Protein AF-A0AAU9ILP5-F1 (afdb_monomer)

Sequence (125 aa):
MNFTNKPIHEEIDQNIKTTIWCEEFCSICNQTKLVSRTVEHIEAGSFLILKLPMENQYILPEEFNYMESKYEIYGAIKCLYQIENVKKYVAYTKDGCAWREYLDNNSKIWQPDFSSCYLAFFISS

Mean predicted aligned error: 10.05 Å

Nearest PDB structures (foldseek):
  5k1a-assembly3_E  TM=7.250E-01  e=4.779E-04  Homo sapiens
  5k1a-assembly1_A  TM=7.160E-01  e=7.255E-04  Homo sapiens
  3ihp-assembly2_B  TM=8.794E-01  e=6.493E-03  Homo sapiens
  6bi8-assembly1_A  TM=4.974E-01  e=5.850E-03  Human betacoronavirus 2c EMC/2012
  4wur-assembly1_A  TM=5.119E-01  e=1.750E-02  Betacoronavirus England 1

Organism: NCBI:txid1481888

Secondary structure (DSSP, 8-state):
---------S---TT--EEEEEEEEETTTTEEEEEEEEE------SEEEEE--TTS--B--SEEEETTEEEEEEEE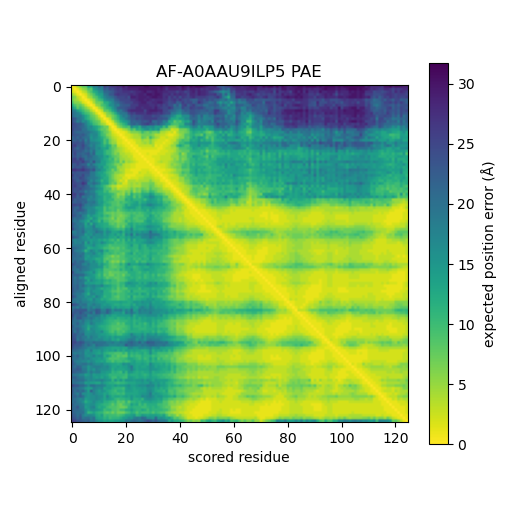EEEEEEETTEEEEEEEEEETTEEEEEETTEEEE-----BTEEEEEEEE-

Radius of gyration: 18.65 Å; Cα contacts (8 Å, |Δi|>4): 207; chains: 1; bounding box: 46×35×52 Å

Structure (mmCIF, N/CA/C/O backbone):
data_AF-A0AAU9ILP5-F1
#
_entry.id   AF-A0AAU9ILP5-F1
#
loop_
_atom_site.group_PDB
_atom_site.id
_atom_site.type_symbol
_atom_site.label_atom_id
_atom_site.label_alt_id
_atom_site.label_comp_id
_atom_site.label_asym_id
_atom_site.label_entity_id
_atom_site.label_seq_id
_atom_site.pdbx_PDB_ins_code
_atom_site.Cartn_x
_atom_site.Cartn_y
_atom_site.Cartn_z
_atom_site.occupancy
_atom_site.B_iso_or_equiv
_atom_site.auth_seq_id
_atom_site.auth_comp_id
_atom_site.auth_asym_id
_atom_site.auth_atom_id
_atom_site.pdbx_PDB_model_num
ATOM 1 N N . MET A 1 1 ? 24.535 -3.710 14.007 1.00 33.38 1 MET A N 1
ATOM 2 C CA . MET A 1 1 ? 23.110 -3.980 14.297 1.00 33.38 1 MET A CA 1
ATOM 3 C C . MET A 1 1 ? 22.632 -5.007 13.287 1.00 33.38 1 MET A C 1
ATOM 5 O O . MET A 1 1 ? 22.768 -4.749 12.100 1.00 33.38 1 MET A O 1
ATOM 9 N N . ASN A 1 2 ? 22.171 -6.176 13.738 1.00 25.81 2 ASN A N 1
ATOM 10 C CA . ASN A 1 2 ? 21.585 -7.189 12.857 1.00 25.81 2 ASN A CA 1
ATOM 11 C C . ASN A 1 2 ? 20.107 -6.851 12.656 1.00 25.81 2 ASN A C 1
ATOM 13 O O . ASN A 1 2 ? 19.321 -6.977 13.592 1.00 25.81 2 ASN A O 1
ATOM 17 N N . PHE A 1 3 ? 19.743 -6.414 11.453 1.00 29.44 3 PHE A N 1
ATOM 18 C CA . PHE A 1 3 ? 18.347 -6.287 11.054 1.00 29.44 3 PHE A CA 1
ATOM 19 C C . PHE A 1 3 ? 17.811 -7.691 10.789 1.00 29.44 3 PHE A C 1
ATOM 21 O O . PHE A 1 3 ? 18.262 -8.388 9.882 1.00 29.44 3 PHE A O 1
ATOM 28 N N . THR A 1 4 ? 16.902 -8.146 11.644 1.00 31.11 4 THR A N 1
ATOM 29 C CA . THR A 1 4 ? 16.206 -9.413 11.441 1.00 31.11 4 THR A CA 1
ATOM 30 C C . THR A 1 4 ? 15.141 -9.179 10.375 1.00 31.11 4 THR A C 1
ATOM 32 O O . THR A 1 4 ? 14.088 -8.618 10.662 1.00 31.11 4 THR A O 1
ATOM 35 N N . ASN A 1 5 ? 15.420 -9.586 9.136 1.00 38.62 5 ASN A N 1
ATOM 36 C CA . ASN A 1 5 ? 14.406 -9.672 8.090 1.00 38.62 5 ASN A CA 1
ATOM 37 C C . ASN A 1 5 ? 13.468 -10.829 8.440 1.00 38.62 5 ASN A C 1
ATOM 39 O O . ASN A 1 5 ? 13.794 -11.990 8.190 1.00 38.62 5 ASN A O 1
ATOM 43 N N . LYS A 1 6 ? 12.324 -10.525 9.056 1.00 37.84 6 LYS A N 1
ATOM 44 C CA . LYS A 1 6 ? 11.214 -11.474 9.108 1.00 37.84 6 LYS A CA 1
ATOM 45 C C . LYS A 1 6 ? 10.361 -11.255 7.857 1.00 37.84 6 LYS A C 1
ATOM 47 O O . LYS A 1 6 ? 9.794 -10.170 7.729 1.00 37.84 6 LYS A O 1
ATOM 52 N N . PRO A 1 7 ? 10.276 -12.221 6.928 1.00 41.09 7 PRO A N 1
ATOM 53 C CA . PRO A 1 7 ? 9.217 -12.182 5.932 1.00 41.09 7 PRO A CA 1
ATOM 54 C C . PRO A 1 7 ? 7.865 -12.155 6.655 1.00 41.09 7 PRO A C 1
ATOM 56 O O . PRO A 1 7 ? 7.693 -12.842 7.662 1.00 41.09 7 PRO A O 1
ATOM 59 N N . ILE A 1 8 ? 6.896 -11.396 6.137 1.00 47.78 8 ILE A N 1
ATOM 60 C CA . ILE A 1 8 ? 5.483 -11.582 6.497 1.00 47.78 8 ILE A CA 1
ATOM 61 C C . ILE A 1 8 ? 5.009 -12.830 5.733 1.00 47.78 8 ILE A C 1
ATOM 63 O O . ILE A 1 8 ? 4.237 -12.755 4.787 1.00 47.78 8 ILE A O 1
ATOM 67 N N . HIS A 1 9 ? 5.584 -13.983 6.068 1.00 45.91 9 HIS A N 1
ATOM 68 C CA . HIS A 1 9 ? 5.095 -15.286 5.647 1.00 45.91 9 HIS A CA 1
ATOM 69 C C . HIS A 1 9 ? 4.648 -16.008 6.899 1.00 45.91 9 HIS A C 1
ATOM 71 O O . HIS A 1 9 ? 5.425 -16.707 7.531 1.00 45.91 9 HIS A O 1
ATOM 77 N N . GLU A 1 10 ? 3.405 -15.747 7.256 1.00 37.34 10 GLU A N 1
ATOM 78 C CA . GLU A 1 10 ? 2.484 -16.624 7.962 1.00 37.34 10 GLU A CA 1
ATOM 79 C C . GLU A 1 10 ? 1.151 -15.881 7.882 1.00 37.34 10 GLU A C 1
ATOM 81 O O . GLU A 1 10 ? 1.124 -14.657 8.013 1.00 37.34 10 GLU A O 1
ATOM 86 N N . GLU A 1 11 ? 0.108 -16.605 7.484 1.00 37.69 11 GLU A N 1
ATOM 87 C CA . GLU A 1 11 ? -1.282 -16.174 7.331 1.00 37.69 11 GLU A CA 1
ATOM 88 C C . GLU A 1 11 ? -1.589 -14.884 8.104 1.00 37.69 11 GLU A C 1
ATOM 90 O O . GLU A 1 11 ? -1.444 -14.844 9.326 1.00 37.69 11 GLU A O 1
ATOM 95 N N . ILE A 1 12 ? -1.992 -13.815 7.404 1.00 45.53 12 ILE A N 1
ATOM 96 C CA . ILE A 1 12 ? -2.561 -12.649 8.085 1.00 45.53 12 ILE A CA 1
ATOM 97 C C . ILE A 1 12 ? -3.751 -13.189 8.877 1.00 45.53 12 ILE A C 1
ATOM 99 O O . ILE A 1 12 ? -4.752 -13.585 8.279 1.00 45.53 12 ILE A O 1
ATOM 103 N N . ASP A 1 13 ? -3.579 -13.276 10.198 1.00 42.06 13 ASP A N 1
ATOM 104 C CA . ASP A 1 13 ? -4.546 -13.834 11.135 1.00 42.06 13 ASP A CA 1
ATOM 105 C C . ASP A 1 13 ? -5.916 -13.235 10.814 1.00 42.06 13 ASP A C 1
ATOM 107 O O . ASP A 1 13 ? -6.110 -12.022 10.881 1.00 42.06 13 ASP A O 1
ATOM 111 N N . GLN A 1 14 ? -6.866 -14.073 10.396 1.00 43.97 14 GLN A N 1
ATOM 112 C CA . GLN A 1 14 ? -8.202 -13.623 9.991 1.00 43.97 14 GLN A CA 1
ATOM 113 C C . GLN A 1 14 ? -8.967 -12.970 11.156 1.00 43.97 14 GLN A C 1
ATOM 115 O O . GLN A 1 14 ? -10.009 -12.354 10.942 1.00 43.97 14 GLN A O 1
ATOM 120 N N . ASN A 1 15 ? -8.425 -13.047 12.377 1.00 47.59 15 ASN A N 1
ATOM 121 C CA . ASN A 1 15 ? -8.930 -12.408 13.580 1.00 47.59 15 ASN A CA 1
ATOM 122 C C . ASN A 1 15 ? -8.025 -11.259 14.062 1.00 47.59 15 ASN A C 1
ATOM 124 O O . ASN A 1 15 ? -7.676 -11.220 15.245 1.00 47.59 15 ASN A O 1
ATOM 128 N N . ILE A 1 16 ? -7.664 -10.286 13.210 1.00 54.28 16 ILE A N 1
ATOM 129 C CA . ILE A 1 16 ? -7.054 -9.031 13.699 1.00 54.28 16 ILE A CA 1
ATOM 130 C C . ILE A 1 16 ? -8.086 -8.277 14.555 1.00 54.28 16 ILE A C 1
ATOM 132 O O . ILE A 1 16 ? -8.800 -7.391 14.087 1.00 54.28 16 ILE A O 1
ATOM 136 N N . LYS A 1 17 ? -8.144 -8.630 15.839 1.00 57.53 17 LYS A N 1
ATOM 137 C CA . LYS A 1 17 ? -8.756 -7.847 16.907 1.00 57.53 17 LYS A CA 1
ATOM 138 C C . LYS A 1 17 ? -7.635 -7.067 17.564 1.00 57.53 17 LYS A C 1
ATOM 140 O O . LYS A 1 17 ? -6.870 -7.609 18.359 1.00 57.53 17 LYS A O 1
ATOM 145 N N . THR A 1 18 ? -7.505 -5.794 17.209 1.00 66.31 18 THR A N 1
ATOM 146 C CA . THR A 1 18 ? -6.512 -4.927 17.852 1.00 66.31 18 THR A CA 1
ATOM 147 C C . THR A 1 18 ? -7.197 -4.094 18.921 1.00 66.31 18 THR A C 1
ATOM 149 O O . THR A 1 18 ? -8.097 -3.309 18.622 1.00 66.31 18 THR A O 1
ATOM 152 N N . THR A 1 19 ? -6.762 -4.253 20.169 1.00 72.38 19 THR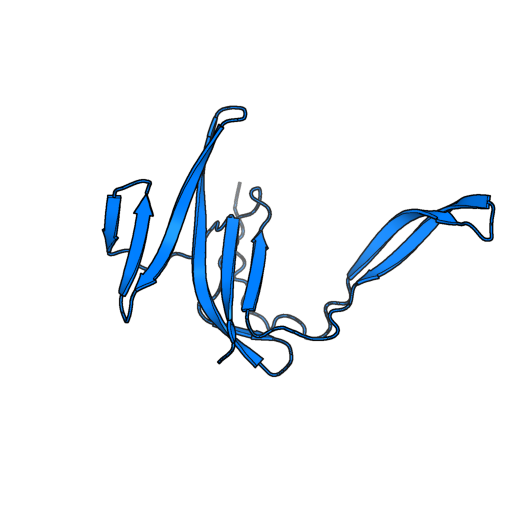 A N 1
ATOM 153 C CA . THR A 1 19 ? -7.230 -3.427 21.284 1.00 72.38 19 THR A CA 1
ATOM 154 C C . THR A 1 19 ? -6.378 -2.167 21.388 1.00 72.38 19 THR A C 1
ATOM 156 O O . THR A 1 19 ? -5.173 -2.241 21.622 1.00 72.38 19 THR A O 1
ATOM 159 N N . ILE A 1 20 ? -7.013 -1.007 21.253 1.00 79.06 20 ILE A N 1
ATOM 160 C CA . ILE A 1 20 ? -6.409 0.317 21.412 1.00 79.06 20 ILE A CA 1
ATOM 161 C C . ILE A 1 20 ? -6.894 0.903 22.738 1.00 79.06 20 ILE A C 1
ATOM 163 O O . ILE A 1 20 ? -8.085 0.847 23.039 1.00 79.06 20 ILE A O 1
ATOM 167 N N . TRP A 1 21 ? -5.987 1.480 23.522 1.00 78.12 21 TRP A N 1
ATOM 168 C CA . TRP A 1 21 ? -6.330 2.225 24.732 1.00 78.12 21 TRP A CA 1
ATOM 169 C C . TRP A 1 21 ? -6.230 3.721 24.452 1.00 78.12 21 TRP A C 1
ATOM 171 O O . TRP A 1 21 ? -5.197 4.189 23.974 1.00 78.12 21 TRP A O 1
ATOM 181 N N . CYS A 1 22 ? -7.293 4.467 24.737 1.00 82.75 22 CYS A N 1
ATOM 182 C CA . CYS A 1 22 ? -7.328 5.914 24.540 1.00 82.75 22 CYS A CA 1
ATOM 183 C C . CYS A 1 22 ? -8.097 6.615 25.661 1.00 82.75 22 CYS A C 1
ATOM 185 O O . CYS A 1 22 ? -8.954 6.030 26.324 1.00 82.75 22 CYS A O 1
ATOM 187 N N . GLU A 1 23 ? -7.761 7.882 25.885 1.00 89.56 23 GLU A N 1
ATOM 188 C CA . GLU A 1 23 ? -8.531 8.761 26.756 1.00 89.56 23 GLU A CA 1
ATOM 189 C C . GLU A 1 23 ? -9.687 9.367 25.966 1.00 89.56 23 GLU A C 1
ATOM 191 O O . GLU A 1 23 ? -9.478 10.042 24.958 1.00 89.56 23 GLU A O 1
ATOM 196 N N . GLU A 1 24 ? -10.913 9.133 26.426 1.00 88.50 24 GLU A N 1
ATOM 197 C CA . GLU A 1 24 ? -12.115 9.638 25.775 1.00 88.50 24 GLU A CA 1
ATOM 198 C C . GLU A 1 24 ? -13.063 10.274 26.771 1.00 88.50 24 GLU A C 1
ATOM 200 O O . GLU A 1 24 ? -13.207 9.838 27.917 1.00 88.50 24 GLU A O 1
ATOM 205 N N . PHE A 1 25 ? -13.740 11.324 26.318 1.00 92.56 25 PHE A N 1
ATOM 206 C CA . PHE A 1 25 ? -14.768 11.964 27.110 1.00 92.56 25 PHE A CA 1
ATOM 207 C C . PHE A 1 25 ? -16.020 11.082 27.157 1.00 92.56 25 PHE A C 1
ATOM 209 O O . PHE A 1 25 ? -16.708 10.888 26.156 1.00 92.56 25 PHE A O 1
ATOM 216 N N . CYS A 1 26 ? -16.330 10.557 28.341 1.00 89.56 26 CYS A N 1
ATOM 217 C CA . CYS A 1 26 ? -17.548 9.797 28.579 1.00 89.56 26 CYS A CA 1
ATOM 218 C C . CYS A 1 26 ? -18.699 10.765 28.879 1.00 89.56 26 CYS A C 1
ATOM 220 O O . CYS A 1 26 ? -18.763 11.318 29.977 1.00 89.56 26 CYS A O 1
ATOM 222 N N . SER A 1 27 ? -19.648 10.918 27.951 1.00 92.75 27 SER A N 1
ATOM 223 C CA . SER A 1 27 ? -20.829 11.779 28.137 1.00 92.75 27 SER A CA 1
ATOM 224 C C . SER A 1 27 ? -21.726 11.335 29.299 1.00 92.75 27 SER A C 1
ATOM 226 O O . SER A 1 27 ? -22.275 12.176 30.001 1.00 92.75 27 SER A O 1
ATOM 228 N N . ILE A 1 28 ? -21.819 10.026 29.559 1.00 93.19 28 ILE A N 1
ATOM 229 C CA . ILE A 1 28 ? -22.577 9.457 30.690 1.00 93.19 28 ILE A CA 1
ATOM 230 C C . ILE A 1 28 ? -21.940 9.848 32.031 1.00 93.19 28 ILE A C 1
ATOM 232 O O . ILE A 1 28 ? -22.624 10.101 33.016 1.00 93.19 28 ILE A O 1
ATOM 236 N N . CYS A 1 29 ? -20.611 9.881 32.066 1.00 92.94 29 CYS A N 1
ATOM 237 C CA . CYS A 1 29 ? -19.817 10.102 33.266 1.00 92.94 29 CYS A CA 1
ATOM 238 C C . CYS A 1 29 ? -19.449 11.583 33.469 1.00 92.94 29 CYS A C 1
ATOM 240 O O . CYS A 1 29 ? -18.917 11.932 34.517 1.00 92.94 29 CYS A O 1
ATOM 242 N N . ASN A 1 30 ? -19.653 12.410 32.438 1.00 94.94 30 ASN A N 1
ATOM 243 C CA . ASN A 1 30 ? -19.204 13.797 32.315 1.00 94.94 30 ASN A CA 1
ATOM 244 C C . ASN A 1 30 ? -17.713 14.016 32.655 1.00 94.94 30 ASN A C 1
ATOM 246 O O . ASN A 1 30 ? -17.341 15.024 33.253 1.00 94.94 30 ASN A O 1
ATOM 250 N N . GLN A 1 31 ? -16.854 13.054 32.304 1.00 95.25 31 GLN A N 1
ATOM 251 C CA . GLN A 1 31 ? -15.412 13.108 32.561 1.00 95.25 31 GLN A CA 1
ATOM 252 C C . GLN A 1 31 ? -14.630 12.314 31.511 1.00 95.25 31 GLN A C 1
ATOM 254 O O . GLN A 1 31 ? -15.156 11.367 30.915 1.00 95.25 31 GLN A O 1
ATOM 259 N N . THR A 1 32 ? -13.355 12.654 31.333 1.00 95.12 32 THR A N 1
ATOM 260 C CA . THR A 1 32 ? -12.418 11.859 30.531 1.00 95.12 32 THR A CA 1
ATOM 261 C C . THR A 1 32 ? -12.092 10.551 31.250 1.00 95.12 32 THR A C 1
ATOM 263 O O . THR A 1 32 ? -11.813 10.545 32.451 1.00 95.12 32 THR A O 1
ATOM 266 N N . LYS A 1 33 ? -12.158 9.429 30.531 1.00 91.12 33 LYS A N 1
ATOM 267 C CA . LYS A 1 33 ? -11.815 8.096 31.033 1.00 91.12 33 LYS A CA 1
ATOM 268 C C . LYS A 1 33 ? -10.879 7.392 30.066 1.00 91.12 33 LYS A C 1
ATOM 270 O O . LYS A 1 33 ? -10.979 7.574 28.857 1.00 91.12 33 LYS A O 1
ATOM 275 N N . LEU A 1 34 ? -10.025 6.535 30.614 1.00 90.19 34 LEU A N 1
ATOM 276 C CA . LEU A 1 34 ? -9.301 5.554 29.825 1.00 90.19 34 LEU A CA 1
ATOM 277 C C . LEU A 1 34 ? -10.283 4.459 29.389 1.00 90.19 34 LEU A C 1
ATOM 279 O O . LEU A 1 34 ? -10.924 3.830 30.234 1.00 90.19 34 LEU A O 1
ATOM 283 N N . VAL A 1 35 ? -10.408 4.250 28.084 1.00 85.81 35 VAL A N 1
ATOM 284 C CA . VAL A 1 35 ? -11.265 3.221 27.488 1.00 85.81 35 VAL A CA 1
ATOM 285 C C . VAL A 1 35 ? -10.437 2.299 26.603 1.00 85.81 35 VAL A C 1
ATOM 287 O O . VAL A 1 35 ? -9.430 2.715 26.028 1.00 85.81 35 VAL A O 1
ATOM 290 N N . SER A 1 36 ? -10.863 1.043 26.493 1.00 86.62 36 SER A N 1
ATOM 291 C CA . SER A 1 36 ? -10.362 0.115 25.485 1.00 86.62 36 SER A CA 1
ATOM 292 C C . SER A 1 36 ? -11.337 0.061 24.309 1.00 86.62 36 SER A C 1
ATOM 294 O O . SER A 1 36 ? -12.551 -0.048 24.488 1.00 86.62 36 SER A O 1
ATOM 296 N N . ARG A 1 37 ? -10.804 0.139 23.091 1.00 74.19 37 ARG A N 1
ATOM 297 C CA . ARG A 1 37 ? -11.540 -0.059 21.842 1.00 74.19 37 ARG A CA 1
ATOM 298 C C . ARG A 1 37 ? -10.976 -1.275 21.133 1.00 74.19 37 ARG A C 1
ATOM 300 O O . ARG A 1 37 ? -9.778 -1.317 20.872 1.00 74.19 37 ARG A O 1
ATOM 307 N N . THR A 1 38 ? -11.830 -2.226 20.788 1.00 78.44 38 THR A N 1
ATOM 308 C CA . THR A 1 38 ? -11.458 -3.302 19.869 1.00 78.44 38 THR A CA 1
ATOM 309 C C . THR A 1 38 ? -11.786 -2.840 18.460 1.00 78.44 38 THR A C 1
ATOM 311 O O . THR A 1 38 ? -12.942 -2.542 18.160 1.00 78.44 38 THR A O 1
ATOM 314 N N . VAL A 1 39 ? -10.767 -2.734 17.612 1.00 76.06 39 VAL A N 1
ATOM 315 C CA . VAL A 1 39 ? -10.956 -2.497 16.182 1.00 76.06 39 VAL A CA 1
ATOM 316 C C . VAL A 1 39 ? -10.989 -3.851 15.496 1.00 76.06 39 VAL A C 1
ATOM 318 O O . VAL A 1 39 ? -10.043 -4.632 15.612 1.00 76.06 39 VAL A O 1
ATOM 321 N N . GLU A 1 40 ? -12.095 -4.105 14.807 1.00 78.06 40 GLU A N 1
ATOM 322 C CA . GLU A 1 40 ? -12.328 -5.291 13.993 1.00 78.06 40 GLU A CA 1
ATOM 323 C C . GLU A 1 40 ? -12.782 -4.813 12.619 1.00 78.06 40 GLU A C 1
ATOM 325 O O . GLU A 1 40 ? -13.540 -3.845 12.499 1.00 78.06 40 GLU A O 1
ATOM 330 N N . HIS A 1 41 ? -12.304 -5.475 11.577 1.00 68.56 41 HIS A N 1
ATOM 331 C CA . HIS A 1 41 ? -12.846 -5.261 10.249 1.00 68.56 41 HIS A CA 1
ATOM 332 C C . HIS A 1 41 ? -14.151 -6.058 10.129 1.00 68.56 41 HIS A C 1
ATOM 334 O O . HIS A 1 41 ? -14.243 -7.177 10.630 1.00 68.56 41 HIS A O 1
ATOM 340 N N . ILE A 1 42 ? -15.166 -5.465 9.505 1.00 66.50 42 ILE A N 1
ATOM 341 C CA . ILE A 1 42 ? -16.496 -6.082 9.356 1.00 66.50 42 ILE A CA 1
ATOM 342 C C . ILE A 1 42 ? -16.706 -6.555 7.913 1.00 66.50 42 ILE A C 1
ATOM 344 O O . ILE A 1 42 ? -17.343 -7.575 7.683 1.00 66.50 42 ILE A O 1
ATOM 348 N N . GLU A 1 43 ? -16.141 -5.829 6.950 1.00 77.94 43 GLU A N 1
ATOM 349 C CA . GLU A 1 43 ? -16.229 -6.112 5.521 1.00 77.94 43 GLU A CA 1
ATOM 350 C C . GLU A 1 43 ? -14.989 -5.533 4.826 1.00 77.94 43 GLU A C 1
ATOM 352 O O . GLU A 1 43 ? -14.465 -4.490 5.239 1.00 77.94 43 GLU A O 1
ATOM 357 N N . ALA A 1 44 ? -14.522 -6.201 3.773 1.00 80.44 44 ALA A N 1
ATOM 358 C CA . ALA A 1 44 ? -13.443 -5.719 2.924 1.00 80.44 44 ALA A CA 1
ATOM 359 C C . ALA A 1 44 ? -14.019 -5.262 1.577 1.00 80.44 44 ALA A C 1
ATOM 361 O O . ALA A 1 44 ? -14.718 -6.010 0.902 1.00 80.44 44 ALA A O 1
ATOM 362 N N . GLY A 1 45 ? -13.747 -4.015 1.182 1.00 86.56 45 GLY A N 1
ATOM 363 C CA . GLY A 1 45 ? -14.175 -3.506 -0.123 1.00 86.56 45 GLY A CA 1
ATOM 364 C C . GLY A 1 45 ? -13.336 -4.079 -1.269 1.00 86.56 45 GLY A C 1
ATOM 365 O O . GLY A 1 45 ? -12.226 -4.564 -1.053 1.00 86.56 45 GLY A O 1
ATOM 366 N N . SER A 1 46 ? -13.800 -3.941 -2.515 1.00 91.62 46 SER A N 1
ATOM 367 C CA . SER A 1 46 ? -13.069 -4.421 -3.707 1.00 91.62 46 SER A CA 1
ATOM 368 C C . SER A 1 46 ? -11.706 -3.746 -3.938 1.00 91.62 46 SER A C 1
ATOM 370 O O . SER A 1 46 ? -10.926 -4.169 -4.790 1.00 91.62 46 SER A O 1
ATOM 372 N N . PHE A 1 47 ? -11.415 -2.679 -3.190 1.00 92.31 47 PHE A N 1
ATOM 373 C CA . PHE A 1 47 ? -10.157 -1.950 -3.218 1.00 92.31 47 PHE A CA 1
ATOM 374 C C . PHE A 1 47 ? -9.646 -1.733 -1.795 1.00 92.31 47 PHE A C 1
ATOM 376 O O . PHE A 1 47 ? -10.363 -1.188 -0.952 1.00 92.31 47 PHE A O 1
ATOM 383 N N . LEU A 1 48 ? -8.394 -2.116 -1.543 1.00 92.62 48 LEU A N 1
ATOM 384 C CA . LEU A 1 48 ? -7.718 -1.898 -0.267 1.00 92.62 48 LEU A CA 1
ATOM 385 C C . LEU A 1 48 ? -6.521 -0.969 -0.449 1.00 92.62 48 LEU A C 1
ATOM 387 O O . LEU A 1 48 ? -5.703 -1.142 -1.353 1.00 92.62 48 LEU A O 1
ATOM 391 N N . ILE A 1 49 ? -6.397 -0.001 0.459 1.00 93.81 49 ILE A N 1
ATOM 392 C CA . ILE A 1 49 ? -5.236 0.886 0.554 1.00 93.81 49 ILE A CA 1
ATOM 393 C C . ILE A 1 49 ? -4.570 0.647 1.900 1.00 93.81 49 ILE A C 1
ATOM 395 O O . ILE A 1 49 ? -5.157 0.919 2.948 1.00 93.81 49 ILE A O 1
ATOM 399 N N . LEU A 1 50 ? -3.323 0.187 1.875 1.00 91.69 50 LEU A N 1
ATOM 400 C CA . LEU A 1 50 ? -2.508 0.040 3.075 1.00 91.69 50 LEU A CA 1
ATOM 401 C C . LEU A 1 50 ? -1.553 1.226 3.186 1.00 91.69 50 LEU A C 1
ATOM 403 O O . LEU A 1 50 ? -0.771 1.483 2.272 1.00 91.69 50 LEU A O 1
ATOM 407 N N . LYS A 1 51 ? -1.598 1.935 4.319 1.00 92.75 51 LYS A N 1
ATOM 408 C CA . LYS A 1 51 ? -0.611 2.957 4.686 1.00 92.75 51 LYS A CA 1
ATOM 409 C C . LYS A 1 51 ? 0.369 2.370 5.686 1.00 92.75 51 LYS A C 1
ATOM 411 O O . LYS A 1 51 ? 0.004 2.095 6.826 1.00 92.75 51 LYS A O 1
ATOM 416 N N . LEU A 1 52 ? 1.615 2.218 5.260 1.00 89.81 52 LEU A N 1
ATOM 417 C CA . LEU A 1 52 ? 2.663 1.618 6.068 1.00 89.81 52 LEU A CA 1
ATOM 418 C C . LEU A 1 52 ? 3.453 2.693 6.836 1.00 89.81 52 LEU A C 1
ATOM 420 O O . LEU A 1 52 ? 3.747 3.763 6.286 1.00 89.81 52 LEU A O 1
ATOM 424 N N . PRO A 1 53 ? 3.813 2.436 8.106 1.00 87.06 53 PRO A N 1
ATOM 425 C CA . PRO A 1 53 ? 4.756 3.273 8.839 1.00 87.06 53 PRO A CA 1
ATOM 426 C C . PRO A 1 53 ? 6.101 3.374 8.107 1.00 87.06 53 PRO A C 1
ATOM 428 O O . PRO A 1 53 ? 6.712 2.361 7.788 1.00 87.06 53 PRO A O 1
ATOM 431 N N . MET A 1 54 ? 6.587 4.598 7.877 1.00 81.31 54 MET A N 1
ATOM 432 C CA . MET A 1 54 ? 7.836 4.839 7.132 1.00 81.31 54 MET A CA 1
ATOM 433 C C . MET A 1 54 ? 9.101 4.390 7.880 1.00 81.31 54 MET A C 1
ATOM 435 O O . MET A 1 54 ? 10.156 4.262 7.271 1.00 81.31 54 MET A O 1
ATOM 439 N N . GLU A 1 55 ? 9.008 4.189 9.194 1.00 80.38 55 GLU A N 1
ATOM 440 C CA . GLU A 1 55 ? 10.13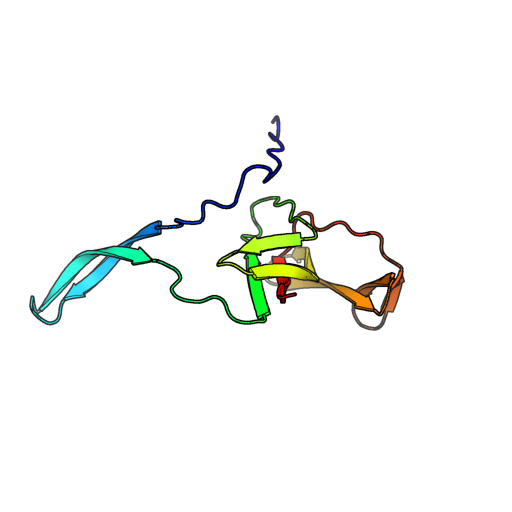9 3.833 10.061 1.00 80.38 55 GLU A CA 1
ATOM 441 C C . GLU A 1 55 ? 10.532 2.354 9.950 1.00 80.38 55 GLU A C 1
ATOM 443 O O . GLU A 1 55 ? 11.628 1.971 10.354 1.00 80.38 55 GLU A O 1
ATOM 448 N N . ASN A 1 56 ? 9.659 1.527 9.372 1.00 76.00 56 ASN A N 1
ATOM 449 C CA . ASN A 1 56 ? 9.835 0.086 9.291 1.00 76.00 56 ASN A CA 1
ATOM 450 C C . ASN A 1 56 ? 9.981 -0.364 7.836 1.00 76.00 56 ASN A C 1
ATOM 452 O O . ASN A 1 56 ? 9.295 0.119 6.934 1.00 76.00 56 ASN A O 1
ATOM 456 N N . GLN A 1 57 ? 10.857 -1.343 7.612 1.00 80.19 57 GLN A N 1
ATOM 457 C CA . GLN A 1 57 ? 10.975 -2.007 6.319 1.00 80.19 57 GLN A CA 1
ATOM 458 C C . GLN A 1 57 ? 9.991 -3.172 6.269 1.00 80.19 57 GLN A C 1
ATOM 460 O O . GLN A 1 57 ? 10.217 -4.220 6.871 1.00 80.19 57 GLN A O 1
ATOM 465 N N . TYR A 1 58 ? 8.889 -2.974 5.553 1.00 83.25 58 TYR A N 1
ATOM 466 C CA . TYR A 1 58 ? 7.938 -4.035 5.238 1.00 83.25 58 TYR A CA 1
ATOM 467 C C . TYR A 1 58 ? 8.224 -4.585 3.848 1.00 83.25 58 TYR A C 1
ATOM 469 O O . TYR A 1 58 ? 8.557 -3.820 2.942 1.00 83.25 58 TYR A O 1
ATOM 477 N N . ILE A 1 59 ? 8.065 -5.895 3.684 1.00 87.69 59 ILE A N 1
ATOM 478 C CA . ILE A 1 59 ? 8.033 -6.560 2.383 1.00 87.69 59 ILE A CA 1
ATOM 479 C C . ILE A 1 59 ? 6.590 -7.003 2.182 1.00 87.69 59 ILE A C 1
ATOM 481 O O . ILE A 1 59 ? 6.098 -7.839 2.940 1.00 87.69 59 ILE A O 1
ATOM 485 N N . LEU A 1 60 ? 5.905 -6.396 1.215 1.00 90.19 60 LEU A N 1
ATOM 486 C CA . LEU A 1 60 ? 4.532 -6.764 0.884 1.00 90.19 60 LEU A CA 1
ATOM 487 C C . LEU A 1 60 ? 4.507 -7.904 -0.141 1.00 90.19 60 LEU A C 1
ATOM 489 O O . LEU A 1 60 ? 5.331 -7.902 -1.060 1.00 90.19 60 LEU A O 1
ATOM 493 N N . PRO A 1 61 ? 3.567 -8.855 -0.014 1.00 91.25 61 PRO A N 1
ATOM 494 C CA . PRO A 1 61 ? 3.364 -9.872 -1.032 1.00 91.25 61 PRO A CA 1
ATOM 495 C C . PRO A 1 61 ? 2.672 -9.275 -2.267 1.00 91.25 61 PRO A C 1
ATOM 497 O O . PRO A 1 61 ? 1.949 -8.281 -2.170 1.00 91.25 61 PRO A O 1
ATOM 500 N N . GLU A 1 62 ? 2.864 -9.906 -3.428 1.00 91.56 62 GLU A N 1
ATOM 501 C CA . GLU A 1 62 ? 2.127 -9.540 -4.647 1.00 91.56 62 GLU A CA 1
ATOM 502 C C . GLU A 1 62 ? 0.634 -9.848 -4.531 1.00 91.56 62 GLU A C 1
ATOM 504 O O . GLU A 1 62 ? -0.195 -9.154 -5.112 1.00 91.56 62 GLU A O 1
ATOM 509 N N . GLU A 1 63 ? 0.296 -10.871 -3.753 1.00 93.00 63 GLU A N 1
ATOM 510 C CA . GLU A 1 63 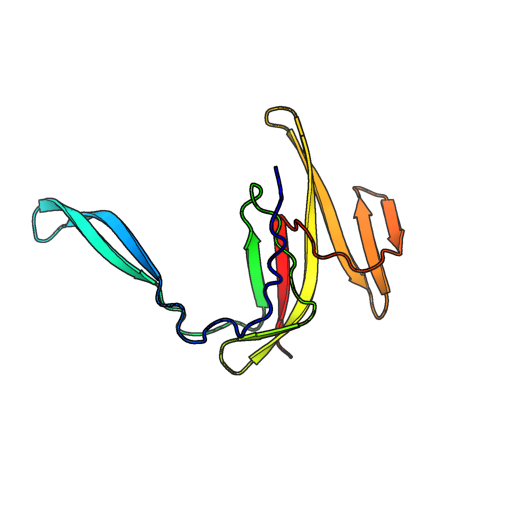? -1.071 -11.289 -3.498 1.00 93.00 63 GLU A CA 1
ATOM 511 C C . GLU A 1 63 ? -1.232 -11.806 -2.069 1.00 93.00 63 GLU A C 1
ATOM 513 O O . GLU A 1 63 ? -0.309 -12.389 -1.496 1.00 93.00 63 GLU A O 1
ATOM 518 N N . PHE A 1 64 ? -2.408 -11.601 -1.481 1.00 90.75 64 PHE A N 1
ATOM 519 C CA . PHE A 1 64 ? -2.760 -12.176 -0.186 1.00 90.75 64 PHE A CA 1
ATOM 520 C C . PHE A 1 64 ? -4.262 -12.430 -0.075 1.00 90.75 64 PHE A C 1
ATOM 522 O O . PHE A 1 64 ? -5.065 -11.801 -0.759 1.00 90.75 64 PHE A O 1
ATOM 529 N N . ASN A 1 65 ? -4.645 -13.348 0.810 1.00 90.25 65 ASN A N 1
ATOM 530 C CA . ASN A 1 65 ? -6.048 -13.614 1.118 1.00 90.25 65 ASN A CA 1
ATOM 531 C C . ASN A 1 65 ? -6.492 -12.769 2.314 1.00 90.25 65 ASN A C 1
ATOM 533 O O . ASN A 1 65 ? -5.794 -12.716 3.329 1.00 90.25 65 ASN A O 1
ATOM 537 N N . TYR A 1 66 ? -7.662 -12.143 2.210 1.00 86.81 66 TYR A N 1
ATOM 538 C CA . TYR A 1 66 ? -8.265 -11.350 3.273 1.00 86.81 66 TYR A CA 1
ATOM 539 C C . TYR A 1 66 ? -9.787 -11.344 3.156 1.00 86.81 66 TYR A C 1
ATOM 541 O O . TYR A 1 66 ? -10.320 -11.029 2.099 1.00 86.81 66 TYR A O 1
ATOM 549 N N . MET A 1 67 ? -10.480 -11.683 4.249 1.00 78.56 67 MET A N 1
ATOM 550 C CA . MET A 1 67 ? -11.951 -11.689 4.334 1.00 78.56 67 MET A CA 1
ATOM 551 C C . MET A 1 67 ? -12.629 -12.361 3.134 1.00 78.56 67 MET A C 1
ATOM 553 O O . MET A 1 67 ? -13.327 -11.718 2.357 1.00 78.56 67 MET A O 1
ATOM 557 N N . GLU A 1 68 ? -12.355 -13.658 2.965 1.00 85.19 68 GLU A N 1
ATOM 558 C CA . GLU A 1 68 ? -12.882 -14.515 1.884 1.00 85.19 68 GLU A CA 1
ATOM 559 C C . GLU A 1 68 ? -12.490 -14.101 0.454 1.00 85.19 68 GLU A C 1
ATOM 561 O O . GLU A 1 68 ? -12.800 -14.816 -0.495 1.00 85.19 68 GLU A O 1
ATOM 566 N N . SER A 1 69 ? -11.754 -13.000 0.293 1.00 88.00 69 SER A N 1
ATOM 567 C CA . SER A 1 69 ? -11.334 -12.463 -0.998 1.00 88.00 69 SER A CA 1
ATOM 568 C C . SER A 1 69 ? -9.827 -12.603 -1.184 1.00 88.00 69 SER A C 1
ATOM 570 O O . SER A 1 69 ? -9.046 -12.513 -0.230 1.00 88.00 69 SER A O 1
ATOM 572 N N . LYS A 1 70 ? -9.400 -12.802 -2.4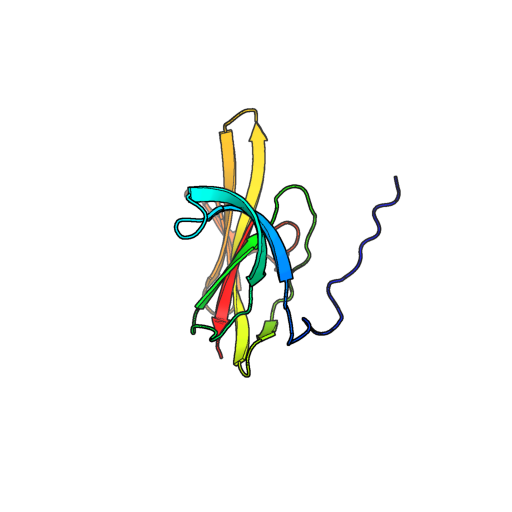31 1.00 92.69 70 LYS A N 1
ATOM 573 C CA . LYS A 1 70 ? -7.990 -12.717 -2.810 1.00 92.69 70 LYS A CA 1
ATOM 574 C C . LYS A 1 70 ? -7.707 -11.297 -3.284 1.00 92.69 70 LYS A C 1
ATOM 576 O O . LYS A 1 70 ? -8.459 -10.750 -4.078 1.00 92.69 70 LYS A O 1
ATOM 581 N N . TYR A 1 71 ? -6.633 -10.696 -2.798 1.00 94.12 71 TYR A N 1
ATOM 582 C CA . TYR A 1 71 ? -6.205 -9.352 -3.161 1.00 94.12 71 TYR A CA 1
ATOM 583 C C . TYR A 1 71 ? -4.872 -9.402 -3.884 1.00 94.12 71 TYR A C 1
ATOM 585 O O . TYR A 1 71 ? -3.938 -10.042 -3.410 1.00 94.12 71 TYR A O 1
ATOM 593 N N . GLU A 1 72 ? -4.774 -8.681 -4.995 1.00 94.31 72 GLU A N 1
ATOM 594 C CA . GLU A 1 72 ? -3.559 -8.557 -5.801 1.00 94.31 72 GLU A CA 1
ATOM 595 C C . GLU A 1 72 ? -3.080 -7.108 -5.806 1.00 94.31 72 GLU A C 1
ATOM 597 O O . GLU A 1 72 ? -3.876 -6.169 -5.928 1.00 94.31 72 GLU A O 1
ATOM 602 N N . ILE A 1 73 ? -1.770 -6.905 -5.665 1.00 93.88 73 ILE A N 1
ATOM 603 C CA . ILE A 1 73 ? -1.184 -5.572 -5.687 1.00 93.88 73 ILE A CA 1
ATOM 604 C C . ILE A 1 73 ? -1.278 -4.990 -7.099 1.00 93.88 73 ILE A C 1
ATOM 606 O O . ILE A 1 73 ? -0.817 -5.563 -8.087 1.00 93.88 73 ILE A O 1
ATOM 610 N N . TYR A 1 74 ? -1.878 -3.811 -7.191 1.00 93.88 74 TYR A N 1
ATOM 611 C CA . TYR A 1 74 ? -2.055 -3.075 -8.441 1.00 93.88 74 TYR A CA 1
ATOM 612 C C . TYR A 1 74 ? -1.124 -1.859 -8.534 1.00 93.88 74 TYR A C 1
ATOM 614 O O . TYR A 1 74 ? -0.743 -1.409 -9.622 1.00 93.88 74 TYR A O 1
ATOM 622 N N . GLY A 1 75 ? -0.721 -1.327 -7.381 1.00 95.62 75 GLY A N 1
ATOM 623 C CA . GLY A 1 75 ? 0.212 -0.219 -7.316 1.00 95.62 75 GLY A CA 1
ATOM 624 C C . GLY A 1 75 ? 0.847 -0.045 -5.948 1.00 95.62 75 GLY A C 1
ATOM 625 O O . GLY A 1 75 ? 0.365 -0.559 -4.939 1.00 95.62 75 GLY A O 1
ATOM 626 N N . ALA A 1 76 ? 1.918 0.737 -5.914 1.00 96.25 76 ALA A N 1
ATOM 627 C CA . ALA A 1 76 ? 2.594 1.128 -4.689 1.00 96.25 76 ALA A CA 1
ATOM 628 C C . ALA A 1 76 ? 3.184 2.536 -4.813 1.00 96.25 76 ALA A C 1
ATOM 6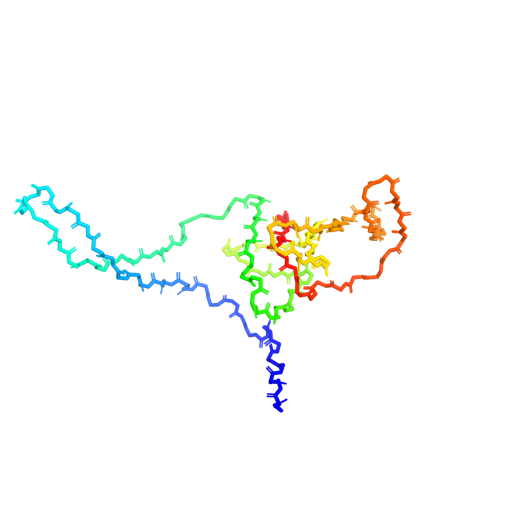30 O O . ALA A 1 76 ? 3.523 2.993 -5.901 1.00 96.25 76 ALA A O 1
ATOM 631 N N . ILE A 1 77 ? 3.340 3.222 -3.685 1.00 96.25 77 ILE A N 1
ATOM 632 C CA . ILE A 1 77 ? 4.092 4.475 -3.586 1.00 96.25 77 ILE A CA 1
ATOM 633 C C . ILE A 1 77 ? 5.227 4.257 -2.600 1.00 96.25 77 ILE A C 1
ATOM 635 O O . ILE A 1 77 ? 4.991 3.814 -1.476 1.00 96.25 77 ILE A O 1
ATOM 639 N N . LYS A 1 78 ? 6.450 4.618 -2.986 1.00 94.69 78 LYS A N 1
ATOM 640 C CA . LYS A 1 78 ? 7.637 4.584 -2.119 1.00 94.69 78 LYS A CA 1
ATOM 641 C C . LYS A 1 78 ? 8.142 5.998 -1.888 1.00 94.69 78 LYS A C 1
ATOM 643 O O . LYS A 1 78 ? 8.131 6.833 -2.791 1.00 94.69 78 LYS A O 1
ATOM 648 N N . CYS A 1 79 ? 8.561 6.279 -0.660 1.00 93.12 79 CYS A N 1
ATOM 649 C CA . CYS A 1 79 ? 9.286 7.505 -0.359 1.00 93.12 79 CYS A CA 1
ATOM 650 C C . CYS A 1 79 ? 10.762 7.269 -0.685 1.00 93.12 79 CYS A C 1
ATOM 652 O O . CYS A 1 79 ? 11.377 6.379 -0.106 1.00 93.12 79 CYS A O 1
ATOM 654 N N . LEU A 1 80 ? 11.321 8.048 -1.609 1.00 91.81 80 LEU A N 1
ATOM 655 C CA . LEU A 1 80 ? 12.728 7.943 -1.998 1.00 91.81 80 LEU A CA 1
ATOM 656 C C . LEU A 1 80 ? 13.642 8.594 -0.962 1.00 91.81 80 LEU A C 1
ATOM 658 O O . LEU A 1 80 ? 14.665 8.031 -0.588 1.00 91.81 80 LEU A O 1
ATOM 662 N N . TYR A 1 81 ? 13.269 9.789 -0.505 1.00 90.56 81 TYR A N 1
ATOM 663 C CA . TYR A 1 81 ? 14.001 10.526 0.517 1.00 90.56 81 TYR A CA 1
ATOM 664 C C . TYR A 1 81 ? 13.102 11.547 1.213 1.00 90.56 81 TYR A C 1
ATOM 666 O O . TYR A 1 81 ? 12.083 11.989 0.671 1.00 90.56 81 TYR A O 1
ATOM 674 N N . GLN A 1 82 ? 13.529 11.945 2.408 1.00 89.88 82 GLN A N 1
ATOM 675 C CA . GLN A 1 82 ? 12.981 13.060 3.163 1.00 89.88 82 GLN A CA 1
ATOM 676 C C . GLN A 1 82 ? 14.135 13.976 3.578 1.00 89.88 82 GLN A C 1
ATOM 678 O O . GLN A 1 82 ? 15.089 13.519 4.203 1.00 89.88 82 GLN A O 1
ATOM 683 N N . ILE A 1 83 ? 14.038 15.257 3.232 1.00 90.75 83 ILE A N 1
ATOM 684 C CA . ILE A 1 83 ? 14.947 16.306 3.703 1.00 90.75 83 ILE A CA 1
ATOM 685 C C . ILE A 1 83 ? 14.069 17.325 4.422 1.00 90.75 83 ILE A C 1
ATOM 687 O O . ILE A 1 83 ? 13.200 17.937 3.802 1.00 90.75 83 ILE A O 1
ATOM 691 N N . GLU A 1 84 ? 14.254 17.456 5.736 1.00 91.81 84 GLU A N 1
ATOM 692 C CA . GLU A 1 84 ? 13.385 18.261 6.603 1.00 91.81 84 GLU A CA 1
ATOM 693 C C . GLU A 1 84 ? 11.895 17.888 6.422 1.00 91.81 84 GLU A C 1
ATOM 695 O O . GLU A 1 84 ? 11.492 16.748 6.681 1.00 91.81 84 GLU A O 1
ATOM 700 N N . ASN A 1 85 ? 11.086 18.839 5.941 1.00 90.94 85 ASN A N 1
ATOM 701 C CA . ASN A 1 85 ? 9.653 18.696 5.685 1.00 90.94 85 ASN A CA 1
ATOM 702 C C . ASN A 1 85 ? 9.325 18.356 4.220 1.00 90.94 85 ASN A C 1
ATOM 704 O O . ASN A 1 85 ? 8.152 18.245 3.864 1.00 90.94 85 ASN A O 1
ATOM 7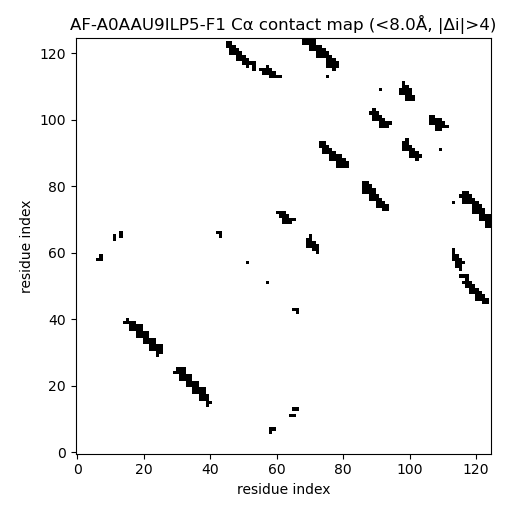08 N N . VAL A 1 86 ? 10.335 18.187 3.361 1.00 91.75 86 VAL A N 1
ATOM 709 C CA . VAL A 1 86 ? 10.155 17.862 1.942 1.00 91.75 86 VAL A CA 1
ATOM 710 C C . VAL A 1 86 ? 10.355 16.367 1.732 1.00 91.75 86 VAL A C 1
ATOM 712 O O . VAL A 1 86 ? 11.405 15.810 2.055 1.00 91.75 86 VAL A O 1
ATOM 715 N N . LYS A 1 87 ? 9.345 15.711 1.157 1.00 93.62 87 LYS A N 1
ATOM 716 C CA . LYS A 1 87 ? 9.371 14.285 0.818 1.00 93.62 87 LYS A CA 1
ATOM 717 C C . LYS A 1 87 ? 9.300 14.106 -0.691 1.00 93.62 87 LYS A C 1
ATOM 719 O O . LYS A 1 87 ? 8.493 14.758 -1.354 1.00 93.62 87 LYS A O 1
ATOM 724 N N . LYS A 1 88 ? 10.122 13.204 -1.225 1.00 95.06 88 LYS A N 1
ATOM 725 C CA . LYS A 1 88 ? 10.064 12.796 -2.630 1.00 95.06 88 LYS A CA 1
ATOM 726 C C . LYS A 1 88 ? 9.509 11.390 -2.733 1.00 95.06 88 LYS A C 1
ATOM 728 O O . LYS A 1 88 ? 9.992 10.477 -2.067 1.00 95.06 88 LYS A O 1
ATOM 733 N N . TYR A 1 89 ? 8.526 11.226 -3.605 1.00 95.62 89 TYR A N 1
ATOM 734 C CA . TYR A 1 89 ? 7.839 9.965 -3.820 1.00 95.62 89 TYR A CA 1
ATOM 735 C C . TYR A 1 89 ? 8.021 9.473 -5.249 1.00 95.62 89 TYR A C 1
ATOM 737 O O . TYR A 1 89 ? 8.251 10.260 -6.168 1.00 95.62 89 TYR A O 1
ATOM 745 N N . VAL A 1 90 ? 7.885 8.165 -5.402 1.00 96.44 90 VAL A N 1
ATOM 746 C CA . VAL A 1 90 ? 7.826 7.464 -6.679 1.00 96.44 90 VAL A CA 1
ATOM 747 C C . VAL A 1 90 ? 6.623 6.528 -6.653 1.00 96.44 90 VAL A C 1
ATOM 749 O O . VAL A 1 90 ? 6.313 5.950 -5.605 1.00 96.44 90 VAL A O 1
ATOM 752 N N . ALA A 1 91 ? 5.927 6.419 -7.780 1.00 97.25 91 ALA A N 1
ATOM 753 C CA . ALA A 1 91 ? 4.774 5.543 -7.929 1.00 97.25 91 ALA A CA 1
ATOM 754 C C . ALA A 1 91 ? 5.124 4.349 -8.817 1.00 97.25 91 ALA A C 1
ATOM 756 O O . ALA A 1 91 ? 5.843 4.482 -9.805 1.00 97.25 91 ALA A O 1
ATOM 757 N N . TYR A 1 92 ? 4.573 3.193 -8.479 1.00 96.19 92 TYR A N 1
ATOM 758 C CA . TYR A 1 92 ? 4.663 1.969 -9.255 1.00 96.19 92 TYR A CA 1
ATOM 759 C C . TYR A 1 92 ? 3.253 1.500 -9.563 1.00 96.19 92 TYR A C 1
ATOM 761 O O . TYR A 1 92 ? 2.407 1.466 -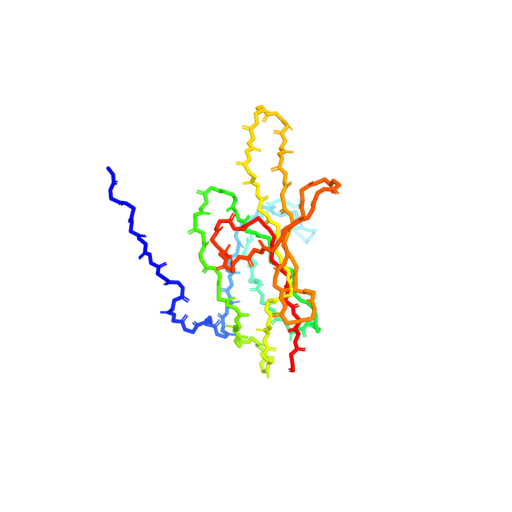8.668 1.00 96.19 92 TYR A O 1
ATOM 769 N N . THR A 1 93 ? 2.989 1.132 -10.808 1.00 95.50 93 THR A N 1
ATOM 770 C CA . THR A 1 93 ? 1.707 0.534 -11.185 1.00 95.50 93 THR A CA 1
ATOM 771 C C . THR A 1 93 ? 1.899 -0.486 -12.294 1.00 95.50 93 THR A C 1
ATOM 773 O O . THR A 1 93 ? 2.878 -0.437 -13.052 1.00 95.50 93 THR A O 1
ATOM 776 N N . LYS A 1 94 ? 0.974 -1.438 -12.343 1.00 90.88 94 LYS A N 1
ATOM 777 C CA . LYS A 1 94 ? 0.902 -2.468 -13.365 1.00 90.88 94 LYS A CA 1
ATOM 778 C C . LYS A 1 94 ? 0.171 -1.907 -14.591 1.00 90.88 94 LYS A C 1
ATOM 780 O O . LYS A 1 94 ? -1.020 -1.626 -14.537 1.00 90.88 94 LYS A O 1
ATOM 785 N N . ASP A 1 95 ? 0.898 -1.740 -15.692 1.00 86.38 95 ASP A N 1
ATOM 786 C CA . ASP A 1 95 ? 0.375 -1.326 -16.999 1.00 86.38 95 ASP A CA 1
ATOM 787 C C . ASP A 1 95 ? 0.324 -2.563 -17.912 1.00 86.38 95 ASP A C 1
ATOM 789 O O . ASP A 1 95 ? 1.330 -3.002 -18.482 1.00 86.38 95 ASP A O 1
ATOM 793 N N . GLY A 1 96 ? -0.844 -3.212 -17.958 1.00 85.50 96 GLY A N 1
ATOM 794 C CA . GLY A 1 96 ? -1.020 -4.513 -18.606 1.00 85.50 96 GLY A CA 1
ATOM 795 C C . GLY A 1 96 ? -0.237 -5.624 -17.896 1.00 85.50 96 GLY A C 1
ATOM 796 O O . GLY A 1 96 ? -0.505 -5.948 -16.740 1.00 85.50 96 GLY A O 1
ATOM 797 N N . CYS A 1 97 ? 0.734 -6.227 -18.589 1.00 85.88 97 CYS A N 1
ATOM 798 C CA . CYS A 1 97 ? 1.583 -7.290 -18.032 1.00 85.88 97 CYS A CA 1
ATOM 799 C C . CYS A 1 97 ? 2.910 -6.777 -17.451 1.00 85.88 97 CYS A C 1
ATOM 801 O O . CYS A 1 97 ? 3.678 -7.572 -16.912 1.00 85.88 97 CYS A O 1
ATOM 803 N N . ALA A 1 98 ? 3.213 -5.483 -17.591 1.00 92.88 98 ALA A N 1
ATOM 804 C CA . ALA A 1 98 ? 4.494 -4.916 -17.195 1.00 92.88 98 ALA A CA 1
ATOM 805 C C . ALA A 1 98 ? 4.326 -3.923 -16.047 1.00 92.88 98 ALA A C 1
ATOM 807 O O . ALA A 1 98 ? 3.416 -3.095 -16.033 1.00 92.88 98 ALA A O 1
ATOM 808 N N . TRP A 1 99 ? 5.253 -3.973 -15.100 1.00 95.94 99 TRP A N 1
ATOM 809 C CA . TRP A 1 99 ? 5.335 -2.969 -14.059 1.00 95.94 99 TRP A CA 1
ATOM 810 C C . TRP A 1 99 ? 6.125 -1.753 -14.536 1.00 95.94 99 TRP A C 1
ATOM 812 O O . TRP A 1 99 ? 7.173 -1.868 -15.183 1.00 95.94 99 TRP A O 1
ATOM 822 N N . ARG A 1 100 ? 5.617 -0.569 -14.199 1.00 96.81 100 ARG A N 1
ATOM 823 C CA . ARG A 1 100 ? 6.245 0.709 -14.528 1.00 96.81 100 ARG A CA 1
ATOM 824 C C . ARG A 1 100 ? 6.478 1.531 -13.270 1.00 96.81 100 ARG A C 1
ATOM 826 O O . ARG A 1 100 ? 5.608 1.621 -12.408 1.00 96.81 100 ARG A O 1
ATOM 833 N N . GLU A 1 101 ? 7.650 2.150 -13.206 1.00 96.69 101 GLU A N 1
ATOM 834 C CA . GLU A 1 101 ? 7.989 3.199 -12.244 1.00 96.69 101 GLU A CA 1
ATOM 835 C C . GL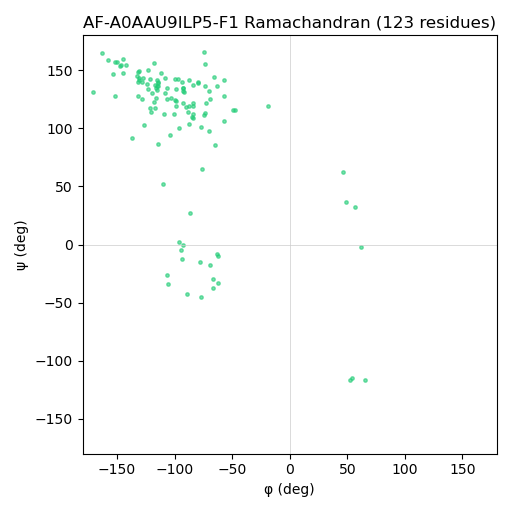U A 1 101 ? 7.689 4.561 -12.874 1.00 96.69 101 GLU A C 1
ATOM 837 O O . GLU A 1 101 ? 8.076 4.806 -14.019 1.00 96.69 101 GLU A O 1
ATOM 842 N N . TYR A 1 102 ? 7.047 5.444 -12.112 1.00 96.75 102 TYR A N 1
ATOM 843 C CA . TYR A 1 102 ? 6.723 6.818 -12.478 1.00 96.75 102 TYR A CA 1
ATOM 844 C C . TYR A 1 102 ? 7.359 7.784 -11.478 1.00 96.75 102 TYR A C 1
ATOM 846 O O . TYR A 1 102 ? 7.027 7.784 -10.287 1.00 96.75 102 TYR A O 1
ATOM 854 N N . LEU A 1 103 ? 8.258 8.627 -11.984 1.00 96.81 103 LEU A N 1
ATOM 855 C CA . LEU A 1 103 ? 8.932 9.679 -11.232 1.00 96.81 103 LEU A CA 1
ATOM 856 C C . LEU A 1 103 ? 8.738 11.008 -11.964 1.00 96.81 103 LEU A C 1
ATOM 858 O O . LEU A 1 103 ? 9.393 11.281 -12.973 1.00 96.81 103 LEU A O 1
ATOM 862 N N . ASP A 1 104 ? 7.827 11.829 -11.443 1.00 94.38 104 ASP A N 1
ATOM 863 C CA . ASP A 1 104 ? 7.351 13.056 -12.088 1.00 94.38 104 ASP A CA 1
ATOM 864 C C . ASP A 1 104 ? 6.843 12.774 -13.517 1.00 94.38 104 ASP A C 1
ATOM 866 O O . ASP A 1 104 ? 5.881 12.031 -13.694 1.00 94.38 104 ASP A O 1
ATOM 870 N N . ASN A 1 105 ? 7.506 13.324 -14.538 1.00 95.31 105 ASN A N 1
ATOM 871 C CA . ASN A 1 105 ? 7.151 13.148 -15.949 1.00 95.31 105 ASN A CA 1
ATOM 872 C C . ASN A 1 105 ? 7.885 11.974 -16.618 1.00 95.31 105 ASN A C 1
ATOM 874 O O . ASN A 1 105 ? 7.705 11.739 -17.812 1.00 95.31 105 ASN A O 1
ATOM 878 N N . ASN A 1 106 ? 8.739 11.259 -15.882 1.00 95.44 106 ASN A N 1
ATOM 879 C CA . ASN A 1 106 ? 9.509 10.142 -16.414 1.00 95.44 106 ASN A CA 1
ATOM 880 C C . ASN A 1 106 ? 8.851 8.815 -16.046 1.00 95.44 106 ASN A C 1
ATOM 882 O O . ASN A 1 106 ? 8.378 8.633 -14.924 1.00 95.44 106 ASN A O 1
ATOM 886 N N . SER A 1 107 ? 8.890 7.865 -16.980 1.00 95.81 107 SER A N 1
ATOM 887 C CA . SER A 1 107 ? 8.524 6.480 -16.705 1.00 95.81 107 SER A CA 1
ATOM 888 C C . SER A 1 107 ? 9.567 5.514 -17.250 1.00 95.81 107 SER A C 1
ATOM 890 O O . SER A 1 107 ? 10.214 5.785 -18.264 1.00 95.81 107 SER A O 1
ATOM 892 N N . LYS A 1 108 ? 9.729 4.379 -16.572 1.00 95.88 108 LYS A N 1
ATOM 893 C CA . LYS A 1 108 ? 10.575 3.270 -17.029 1.00 95.88 108 LYS A CA 1
ATOM 894 C C . LYS A 1 108 ? 9.962 1.934 -16.627 1.00 95.88 108 LYS A C 1
ATOM 896 O O . LYS A 1 108 ? 9.158 1.867 -15.698 1.00 95.88 108 LYS A O 1
ATOM 901 N N . ILE A 1 109 ? 10.367 0.872 -17.318 1.00 95.25 109 ILE A N 1
ATOM 902 C CA . ILE A 1 109 ? 10.070 -0.499 -16.893 1.00 95.25 109 ILE A CA 1
ATOM 903 C C . ILE A 1 109 ? 10.749 -0.733 -15.543 1.00 95.25 109 ILE A C 1
ATOM 905 O O . ILE A 1 109 ? 11.900 -0.336 -15.340 1.00 95.25 109 ILE A O 1
ATOM 909 N N . TRP A 1 110 ? 10.027 -1.366 -14.629 1.00 93.19 110 TRP A N 1
ATOM 910 C CA . TRP A 1 110 ? 10.486 -1.648 -13.278 1.00 93.19 110 TRP A CA 1
ATOM 911 C C . TRP A 1 110 ? 10.242 -3.115 -12.939 1.00 93.19 110 TRP A C 1
ATOM 913 O O . TRP A 1 110 ? 9.253 -3.703 -13.372 1.00 93.19 110 TRP A O 1
ATOM 923 N N . GLN A 1 111 ? 11.168 -3.712 -12.191 1.00 92.00 111 GLN A N 1
ATOM 924 C CA . GLN A 1 111 ? 10.986 -5.050 -11.642 1.00 92.00 111 GLN A CA 1
ATOM 925 C C . GLN A 1 111 ? 10.366 -4.934 -10.248 1.00 92.00 111 GLN A C 1
ATOM 927 O O . GLN A 1 111 ? 10.882 -4.144 -9.458 1.00 92.00 111 GLN A O 1
ATOM 932 N N . PRO A 1 112 ? 9.305 -5.701 -9.947 1.00 87.06 112 PRO A N 1
ATOM 933 C CA . PRO A 1 112 ? 8.629 -5.668 -8.657 1.00 87.06 112 PRO A CA 1
ATOM 934 C C . PRO A 1 112 ? 9.564 -5.781 -7.450 1.00 87.06 112 PRO A C 1
ATOM 936 O O . PRO A 1 112 ? 10.207 -6.800 -7.226 1.00 87.06 112 PRO A O 1
ATOM 939 N N . ASP A 1 113 ? 9.602 -4.716 -6.657 1.00 89.31 113 ASP A N 1
ATOM 940 C CA . ASP A 1 113 ? 10.188 -4.633 -5.323 1.00 89.31 113 ASP A CA 1
ATOM 941 C C . ASP A 1 113 ? 9.231 -3.846 -4.413 1.00 89.31 113 ASP A C 1
ATOM 943 O O . ASP A 1 113 ? 9.286 -2.617 -4.309 1.00 89.31 113 ASP A O 1
ATOM 947 N N . PHE A 1 114 ? 8.336 -4.563 -3.736 1.00 88.19 114 PHE A N 1
ATOM 948 C CA . PHE A 1 114 ? 7.383 -3.970 -2.792 1.00 88.19 114 PHE A CA 1
ATOM 949 C C . PHE A 1 114 ? 7.960 -3.818 -1.379 1.00 88.19 114 PHE A C 1
ATOM 951 O O . PHE A 1 114 ? 7.228 -3.828 -0.384 1.00 88.19 114 PHE A O 1
ATOM 958 N N . SER A 1 115 ? 9.286 -3.682 -1.273 1.00 88.31 115 SER A N 1
ATOM 959 C CA . SER A 1 115 ? 9.943 -3.347 -0.018 1.00 88.31 115 SER A CA 1
ATOM 960 C C . SER A 1 115 ? 9.852 -1.850 0.288 1.00 88.31 115 SER A C 1
ATOM 962 O O . SER A 1 115 ? 10.060 -0.979 -0.568 1.00 88.31 115 SER A O 1
ATOM 964 N N . SER A 1 116 ? 9.619 -1.538 1.565 1.00 86.69 116 SER A N 1
ATOM 965 C CA . SER A 1 116 ? 9.609 -0.165 2.094 1.00 86.69 116 SER A CA 1
ATOM 966 C C . SER A 1 116 ? 8.607 0.763 1.388 1.00 86.69 116 SER A C 1
ATOM 968 O O . SER A 1 116 ? 8.856 1.961 1.225 1.00 86.69 116 SER A O 1
ATOM 970 N N . CYS A 1 117 ? 7.475 0.219 0.933 1.00 91.31 117 CYS A N 1
ATOM 971 C CA . CYS A 1 117 ? 6.379 1.020 0.399 1.00 91.31 117 CYS A CA 1
ATOM 972 C C . CYS A 1 117 ? 5.764 1.886 1.507 1.00 91.31 117 CYS A C 1
ATOM 974 O O . CYS A 1 117 ? 5.656 1.470 2.654 1.00 91.31 117 CYS A O 1
ATOM 976 N N . TYR A 1 118 ? 5.343 3.096 1.151 1.00 93.81 118 TYR A N 1
ATOM 977 C CA . TYR A 1 118 ? 4.572 3.993 2.011 1.00 93.81 118 TYR A CA 1
ATOM 978 C C . TYR A 1 118 ? 3.066 3.753 1.857 1.00 93.81 118 TYR A C 1
ATOM 980 O O . TYR A 1 118 ? 2.333 3.718 2.846 1.00 93.81 118 TYR A O 1
ATOM 988 N N . LEU A 1 119 ? 2.616 3.569 0.614 1.00 95.75 119 LEU A N 1
ATOM 989 C CA . LEU A 1 119 ? 1.254 3.157 0.289 1.00 95.75 119 LEU A CA 1
ATOM 990 C C . LEU A 1 119 ? 1.303 1.938 -0.626 1.00 95.75 119 LEU A C 1
ATOM 992 O O . LEU A 1 119 ? 2.161 1.872 -1.507 1.00 95.75 119 LEU A O 1
ATOM 996 N N . ALA A 1 120 ? 0.368 1.017 -0.443 1.00 95.25 120 ALA A N 1
ATOM 997 C CA . ALA A 1 120 ? 0.129 -0.090 -1.356 1.00 95.25 120 ALA A CA 1
ATOM 998 C C . ALA A 1 120 ? -1.361 -0.205 -1.664 1.00 95.25 120 ALA A C 1
ATOM 1000 O O . ALA A 1 120 ? -2.201 -0.013 -0.783 1.00 95.25 120 ALA A O 1
ATOM 1001 N N . PHE A 1 121 ? -1.662 -0.482 -2.926 1.00 95.50 121 PHE A N 1
ATOM 1002 C CA . PHE A 1 121 ? -3.006 -0.511 -3.480 1.00 95.50 121 PHE A CA 1
ATOM 1003 C C . PHE A 1 121 ? -3.292 -1.917 -3.980 1.00 95.50 121 PHE A C 1
ATOM 1005 O O . PHE A 1 121 ? -2.564 -2.418 -4.840 1.00 95.50 121 PHE A O 1
ATOM 1012 N N . PHE A 1 122 ? -4.353 -2.525 -3.464 1.00 94.88 122 PHE A N 1
ATOM 1013 C CA . PHE A 1 122 ? -4.763 -3.874 -3.817 1.00 94.88 122 PHE A CA 1
ATOM 1014 C C . PHE A 1 122 ? -6.178 -3.883 -4.383 1.00 94.88 122 PHE A C 1
ATOM 1016 O O . PHE A 1 122 ? -7.048 -3.156 -3.902 1.00 94.88 122 PHE A O 1
ATOM 1023 N N . ILE A 1 123 ? -6.399 -4.726 -5.388 1.00 93.00 123 ILE A N 1
ATOM 1024 C CA . ILE A 1 123 ? -7.707 -4.973 -6.003 1.00 93.00 123 ILE A CA 1
ATOM 1025 C C . ILE A 1 123 ? -8.090 -6.425 -5.707 1.00 93.00 123 ILE A C 1
ATOM 1027 O O . ILE A 1 123 ? -7.235 -7.307 -5.799 1.00 93.00 123 ILE A O 1
ATOM 1031 N N . SER A 1 124 ? -9.344 -6.665 -5.324 1.00 92.25 124 SER A N 1
ATOM 1032 C CA . SER A 1 124 ? -9.857 -8.024 -5.122 1.00 92.25 124 SER A CA 1
ATOM 1033 C C . SER A 1 124 ? -10.076 -8.735 -6.461 1.00 92.25 124 SER A C 1
ATOM 1035 O O . SER A 1 124 ? -10.659 -8.128 -7.368 1.00 92.25 124 SER A O 1
ATOM 1037 N N . SER A 1 125 ? -9.675 -10.002 -6.564 1.00 76.94 125 SER A N 1
ATOM 1038 C CA . SER A 1 125 ? -10.076 -10.919 -7.641 1.00 76.94 125 SER A CA 1
ATOM 1039 C C . SER A 1 125 ? -11.268 -11.795 -7.271 1.00 76.94 125 SER A C 1
ATOM 1041 O O . SER A 1 125 ? -11.499 -12.032 -6.063 1.00 76.94 125 SER A O 1
#

pLDDT: mean 82.79, std 18.06, range [25.81, 97.25]

Solvent-accessible surface area (backbone atoms only — not comparable to full-atom values): 7793 Å² total; per-residue (Å²): 135,88,81,81,84,73,74,83,79,67,79,74,64,92,74,62,66,48,77,45,76,47,79,42,75,36,79,93,73,75,42,76,40,83,44,80,42,75,48,66,84,89,77,77,66,68,61,46,78,48,79,45,65,82,91,50,84,46,64,58,69,66,58,52,72,55,87,99,32,42,31,35,60,49,32,38,31,30,66,78,50,70,58,92,93,48,73,44,66,36,40,34,37,61,60,85,95,42,39,32,36,38,50,90,95,44,73,44,84,43,79,96,69,53,57,44,39,35,33,39,34,27,39,55,106

Foldseek 3Di:
DDDPDDAPPDAPPQPPFDWDWDWDQDPVVRGTDTDIDTDDDDDDDQKDKDADDLVDKHFDDQWHDYDNWIKGWAKFKAFPDDDPPDTAIWIWGDDDPFIWIDGPPDIDTDDDGRISTRMIMIGTD